Protein AF-A0A934HQI1-F1 (afdb_monomer)

Mean predicted aligned error: 10.55 Å

Solvent-accessible surface area (backbone atoms only — not comparable to full-atom values): 3780 Å² total; per-residue (Å²): 120,75,69,59,56,57,54,52,54,53,52,54,57,60,60,61,77,66,71,86,62,75,87,73,75,65,48,76,48,74,48,77,48,76,46,98,86,75,49,76,47,76,36,39,35,43,32,42,69,58,88,97,47,74,50,77,51,72,94

Nearest PDB structures (foldseek):
  6pps-assembly1_B  TM=3.742E-01  e=8.322E-01  Brucella abortus 2308
  8w4j-assembly1_C  TM=6.117E-01  e=3.631E+00  Homo sapiens
  7xi4-assembly1_B  TM=3.909E-01  e=1.859E+00  Mus musculus
  3jd1-assembly1_A  TM=5.690E-01  e=5.802E+00  Bos taurus
  5ym6-assembly1_A  TM=3.230E-01  e=1.626E+00  Porcine coronavirus HKU15

Structure (mmCIF, N/CA/C/O backbone):
data_AF-A0A934HQI1-F1
#
_entry.id   AF-A0A934HQI1-F1
#
loop_
_atom_site.group_PDB
_atom_site.id
_atom_site.type_symbol
_atom_site.label_atom_id
_atom_site.label_alt_id
_atom_site.label_comp_id
_atom_site.label_asym_id
_atom_site.label_entity_id
_atom_site.label_seq_id
_atom_site.pdbx_PDB_ins_code
_atom_site.Cartn_x
_atom_site.Cartn_y
_atom_site.Cartn_z
_atom_site.occupancy
_atom_site.B_iso_or_equiv
_atom_site.auth_seq_id
_atom_site.auth_comp_id
_atom_site.auth_asym_id
_atom_site.auth_atom_id
_atom_site.pdbx_PDB_model_num
ATOM 1 N N . MET A 1 1 ? -27.911 -14.907 25.036 1.00 53.84 1 MET A N 1
ATOM 2 C CA . MET A 1 1 ? -28.167 -15.027 23.580 1.00 53.84 1 MET A CA 1
ATOM 3 C C . MET A 1 1 ? -28.828 -13.781 22.979 1.00 53.84 1 MET A C 1
ATOM 5 O O . MET A 1 1 ? -28.391 -13.341 21.933 1.00 53.84 1 MET A O 1
ATOM 9 N N . LYS A 1 2 ? -29.833 -13.170 23.630 1.00 58.62 2 LYS A N 1
ATOM 10 C CA . LYS A 1 2 ? -30.542 -11.972 23.120 1.00 58.62 2 LYS A CA 1
ATOM 11 C C . LYS A 1 2 ? -29.708 -10.675 23.171 1.00 58.62 2 LYS A C 1
ATOM 13 O O . LYS A 1 2 ? -29.802 -9.851 22.275 1.00 58.62 2 LYS A O 1
ATOM 18 N N . SER A 1 3 ? -28.854 -10.534 24.192 1.00 64.19 3 SER A N 1
ATOM 19 C CA . SER A 1 3 ? -27.997 -9.347 24.400 1.00 64.19 3 SER A CA 1
ATOM 20 C C . SER A 1 3 ? -26.911 -9.182 23.320 1.00 64.19 3 SER A C 1
ATOM 22 O O . SER A 1 3 ? -26.566 -8.073 22.928 1.00 64.19 3 SER A O 1
ATOM 24 N N . SER A 1 4 ? -26.425 -10.297 22.765 1.00 70.94 4 SER A N 1
ATOM 25 C CA . SER A 1 4 ? -25.347 -10.327 21.768 1.00 70.94 4 SER A CA 1
ATOM 26 C C . SER A 1 4 ? -25.745 -9.681 20.436 1.00 70.94 4 SER A C 1
ATOM 28 O O . SER A 1 4 ? -24.920 -9.033 19.798 1.00 70.94 4 SER A O 1
ATOM 30 N N . ILE A 1 5 ? -27.015 -9.828 20.033 1.00 80.56 5 ILE A N 1
ATOM 31 C CA . ILE A 1 5 ? -27.544 -9.260 18.782 1.00 80.56 5 ILE A CA 1
ATOM 32 C C . ILE A 1 5 ? -27.529 -7.725 18.826 1.00 80.56 5 ILE A C 1
ATOM 34 O O . ILE A 1 5 ? -27.158 -7.092 17.842 1.00 80.56 5 ILE A O 1
ATOM 38 N N . GLY A 1 6 ? -27.888 -7.126 19.968 1.00 81.69 6 GLY A N 1
ATOM 39 C CA . GLY A 1 6 ? -27.942 -5.668 20.109 1.00 81.69 6 GLY A CA 1
ATOM 40 C C . GLY A 1 6 ? -26.564 -5.016 19.994 1.00 81.69 6 GLY A C 1
ATOM 41 O O . GLY A 1 6 ? -26.424 -3.972 19.364 1.00 81.69 6 GLY A O 1
ATOM 42 N N . LEU A 1 7 ? -25.535 -5.675 20.535 1.00 84.44 7 LEU A N 1
ATOM 43 C CA . LEU A 1 7 ? -24.150 -5.206 20.463 1.00 84.44 7 LEU A CA 1
ATOM 44 C C . LEU A 1 7 ? -23.60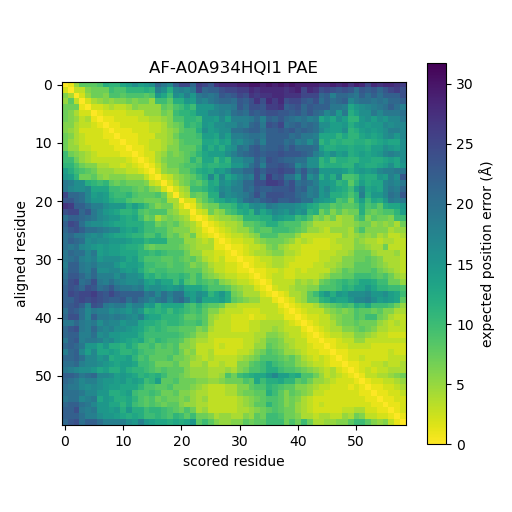3 -5.229 19.026 1.00 84.44 7 LEU A C 1
ATOM 46 O O . LEU A 1 7 ? -22.946 -4.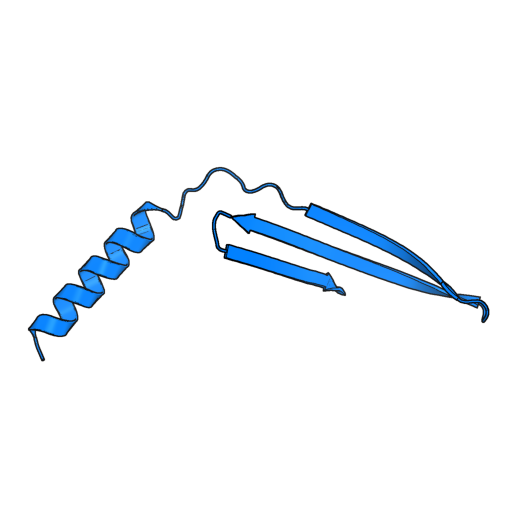283 18.601 1.00 84.44 7 LEU A O 1
ATOM 50 N N . LEU A 1 8 ? -23.909 -6.287 18.267 1.00 83.75 8 LEU A N 1
ATOM 51 C CA . LEU A 1 8 ? -23.529 -6.402 16.856 1.00 83.75 8 LEU A CA 1
AT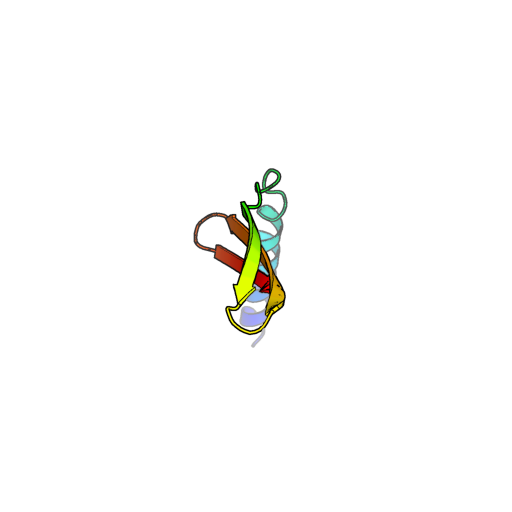OM 52 C C . LEU A 1 8 ? -24.176 -5.296 16.014 1.00 83.75 8 LEU A C 1
ATOM 54 O O . LEU A 1 8 ? -23.482 -4.61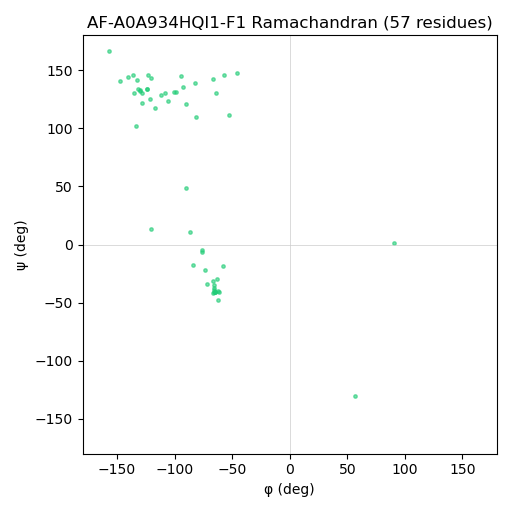1 15.270 1.00 83.75 8 LEU A O 1
ATOM 58 N N . PHE A 1 9 ? -25.480 -5.063 16.178 1.00 84.56 9 PHE A N 1
ATOM 59 C CA . PHE A 1 9 ? -26.182 -3.996 15.458 1.00 84.56 9 PHE A CA 1
ATOM 60 C C . PHE A 1 9 ? -25.627 -2.602 15.777 1.00 84.56 9 PHE A C 1
ATOM 62 O O . PHE A 1 9 ? -25.442 -1.797 14.866 1.00 84.56 9 PHE A O 1
ATOM 69 N N . ALA A 1 10 ? -25.305 -2.327 17.043 1.00 83.62 10 ALA A N 1
ATOM 70 C CA . ALA A 1 10 ? -24.686 -1.064 17.437 1.00 83.62 10 ALA A CA 1
ATOM 71 C C . ALA A 1 10 ? -23.302 -0.864 16.786 1.00 83.62 10 ALA A C 1
ATOM 73 O O . ALA A 1 10 ? -22.996 0.231 16.318 1.00 83.62 10 ALA A O 1
ATOM 74 N N . ALA A 1 11 ? -22.489 -1.922 16.695 1.00 80.56 11 ALA A N 1
ATOM 75 C CA . ALA A 1 11 ? -21.182 -1.865 16.042 1.00 80.56 11 ALA A CA 1
ATOM 76 C C . ALA A 1 11 ? -21.287 -1.600 14.528 1.00 80.56 11 ALA A C 1
ATOM 78 O O . ALA A 1 11 ? -20.502 -0.820 13.988 1.00 80.56 11 ALA A O 1
ATOM 79 N N . LE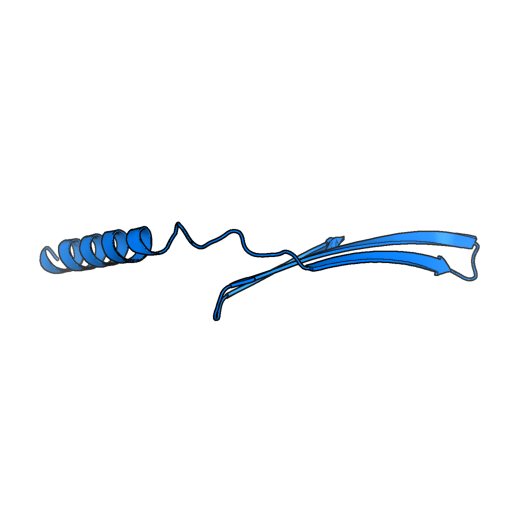U A 1 12 ? -22.275 -2.196 13.849 1.00 81.06 12 LEU A N 1
ATOM 80 C CA . LEU A 1 12 ? -22.511 -1.974 12.416 1.00 81.06 12 LEU A CA 1
ATOM 81 C C . LEU A 1 12 ? -22.931 -0.525 12.116 1.00 81.06 12 LEU A C 1
ATOM 83 O O . LEU A 1 12 ? -22.453 0.063 11.148 1.00 81.06 12 LEU A O 1
ATOM 87 N N . LEU A 1 13 ? -23.785 0.069 12.956 1.00 80.00 13 LEU A N 1
ATOM 88 C CA . LEU A 1 13 ? -24.210 1.464 12.798 1.00 80.00 13 LEU A CA 1
ATOM 89 C C . LEU A 1 13 ? -23.042 2.444 12.992 1.00 80.00 13 LEU A C 1
ATOM 91 O O . LEU A 1 13 ? -22.894 3.379 12.208 1.00 80.00 13 LEU A O 1
ATOM 95 N N . LEU A 1 14 ? -22.165 2.205 13.972 1.00 75.12 14 LEU A N 1
ATOM 96 C CA . LEU A 1 14 ? -20.960 3.022 14.167 1.00 75.12 14 LEU A CA 1
ATOM 97 C C . LEU A 1 14 ? -19.975 2.895 12.998 1.00 75.12 14 LEU A C 1
ATOM 99 O O . LEU A 1 14 ? -19.422 3.903 12.562 1.00 75.12 14 LEU A O 1
ATOM 103 N N . ALA A 1 15 ? -19.789 1.686 12.460 1.00 71.38 15 ALA A N 1
ATOM 104 C CA . ALA A 1 15 ? -18.924 1.461 11.302 1.00 71.38 15 ALA A CA 1
ATOM 105 C C . ALA A 1 15 ? -19.429 2.187 10.041 1.00 71.38 15 ALA A C 1
ATOM 107 O O . ALA A 1 15 ? -18.623 2.612 9.218 1.00 71.38 15 ALA A O 1
ATOM 108 N N . SER A 1 16 ? -20.747 2.379 9.909 1.00 67.56 16 SER A N 1
ATOM 109 C CA . SER A 1 16 ? -21.343 3.101 8.778 1.00 67.56 16 SER A CA 1
ATOM 110 C C . SER A 1 16 ? -21.139 4.622 8.824 1.00 67.56 16 SER A C 1
ATOM 112 O O . SER A 1 16 ? -21.158 5.266 7.784 1.00 67.56 16 SER A O 1
ATOM 114 N N . CYS A 1 17 ? -20.881 5.206 9.999 1.00 69.38 17 CYS A N 1
ATOM 115 C CA . CYS A 1 17 ? -20.726 6.658 10.166 1.00 69.38 17 CYS A CA 1
ATOM 116 C C . CYS A 1 17 ? -19.358 7.195 9.674 1.00 69.38 17 CYS A C 1
ATOM 118 O O . CYS A 1 17 ? -19.141 8.400 9.642 1.00 69.38 17 CYS A O 1
ATOM 120 N N . GLY A 1 18 ? -18.422 6.316 9.290 1.00 62.81 18 GLY A N 1
ATOM 121 C CA . GLY A 1 18 ? -17.061 6.683 8.867 1.00 62.81 18 GLY A CA 1
ATOM 122 C C . GLY A 1 18 ? -16.683 6.259 7.446 1.00 62.81 18 GLY A C 1
ATOM 123 O O . GLY A 1 18 ? -15.496 6.260 7.125 1.00 62.81 18 GLY A O 1
ATOM 124 N N . VAL A 1 19 ? -17.652 5.847 6.617 1.00 63.09 19 VAL A N 1
ATOM 125 C CA . VAL A 1 19 ? -17.388 5.366 5.243 1.00 63.09 19 VAL A CA 1
ATOM 126 C C . VAL A 1 19 ? -17.281 6.493 4.211 1.00 63.09 19 VAL A C 1
ATOM 128 O O . VAL A 1 19 ? -16.691 6.280 3.157 1.00 63.09 19 VAL A O 1
ATOM 131 N N . ASP A 1 20 ? -17.778 7.690 4.533 1.00 66.31 20 ASP A N 1
ATOM 132 C CA . ASP A 1 20 ? -17.706 8.892 3.687 1.00 66.31 20 ASP A CA 1
ATOM 133 C C . ASP A 1 20 ? -16.430 9.709 3.965 1.00 66.31 20 ASP A C 1
ATOM 135 O O . ASP A 1 20 ? -16.466 10.914 4.209 1.00 66.31 20 ASP A O 1
ATOM 139 N N . GLY A 1 21 ? -15.274 9.043 3.984 1.00 63.81 21 GLY A N 1
ATOM 140 C CA . GLY A 1 21 ? -13.991 9.747 4.007 1.00 63.81 21 GLY A CA 1
ATOM 141 C C . GLY A 1 21 ? -13.765 10.515 2.701 1.00 63.81 21 GLY A C 1
ATOM 142 O O . GLY A 1 21 ? -14.104 10.014 1.627 1.00 63.81 21 GLY A O 1
ATOM 143 N N . ASP A 1 22 ? -13.169 11.711 2.784 1.00 69.06 22 ASP A N 1
ATOM 144 C CA . ASP A 1 22 ? -12.682 12.456 1.617 1.00 69.06 22 ASP A CA 1
ATOM 145 C C . ASP A 1 22 ? -11.893 11.540 0.661 1.00 69.06 22 ASP A C 1
ATOM 147 O O . ASP A 1 22 ? -11.211 10.615 1.116 1.00 69.06 22 ASP A O 1
ATOM 151 N N . PRO A 1 23 ? -11.942 11.781 -0.662 1.00 68.50 23 PRO A N 1
ATOM 152 C CA . PRO A 1 23 ? -11.294 10.920 -1.644 1.00 68.50 23 PRO A CA 1
ATOM 153 C C . PRO A 1 23 ? -9.807 10.703 -1.318 1.00 68.50 23 PRO A C 1
ATOM 155 O O . PRO A 1 23 ? -8.979 11.612 -1.428 1.00 68.50 23 PRO A O 1
ATOM 158 N N . VAL A 1 24 ? -9.472 9.468 -0.931 1.00 76.38 24 VAL A N 1
ATOM 159 C CA . VAL A 1 24 ? -8.102 9.039 -0.627 1.00 76.38 24 VAL A CA 1
ATOM 160 C C . VAL A 1 24 ? -7.276 9.125 -1.896 1.00 76.38 24 VAL A C 1
ATOM 162 O O . VAL A 1 24 ? -7.678 8.623 -2.944 1.00 76.38 24 VAL A O 1
ATOM 165 N N . ARG A 1 25 ? -6.110 9.766 -1.815 1.00 83.62 25 ARG A N 1
ATOM 166 C CA . ARG A 1 25 ? -5.214 9.914 -2.963 1.00 83.62 25 ARG A CA 1
ATOM 167 C C . ARG A 1 25 ? -4.392 8.637 -3.149 1.00 83.62 25 ARG A C 1
ATOM 169 O O . ARG A 1 25 ? -3.493 8.401 -2.339 1.00 83.62 25 ARG A O 1
ATOM 176 N N . PRO A 1 26 ? -4.641 7.833 -4.200 1.00 82.00 26 PRO A N 1
ATOM 177 C CA . PRO A 1 26 ? -3.762 6.721 -4.524 1.00 82.00 26 PRO A CA 1
ATOM 178 C C . PRO A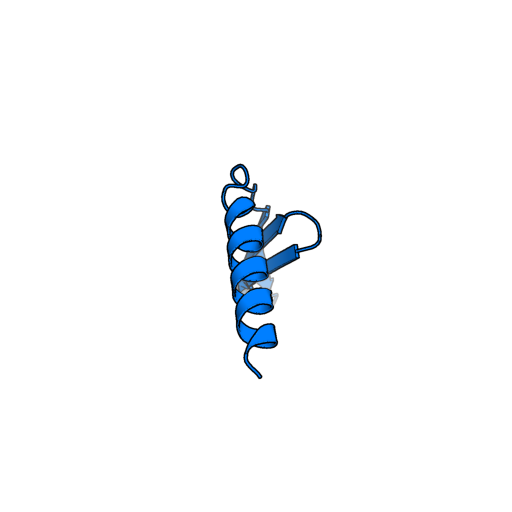 1 26 ? -2.334 7.156 -4.757 1.00 82.00 26 PRO A C 1
ATOM 180 O O . PRO A 1 26 ? -2.070 8.172 -5.398 1.00 82.00 26 PRO A O 1
ATOM 183 N N . THR A 1 27 ? -1.418 6.282 -4.363 1.00 87.12 27 THR A N 1
ATOM 184 C CA . THR A 1 27 ? -0.096 6.218 -4.972 1.00 87.12 27 THR A CA 1
ATOM 185 C C . THR A 1 27 ? -0.153 5.238 -6.135 1.00 87.12 27 THR A C 1
ATOM 187 O O . THR A 1 27 ? -0.474 4.066 -5.951 1.00 87.12 27 THR A O 1
ATOM 190 N N . MET A 1 28 ? 0.167 5.709 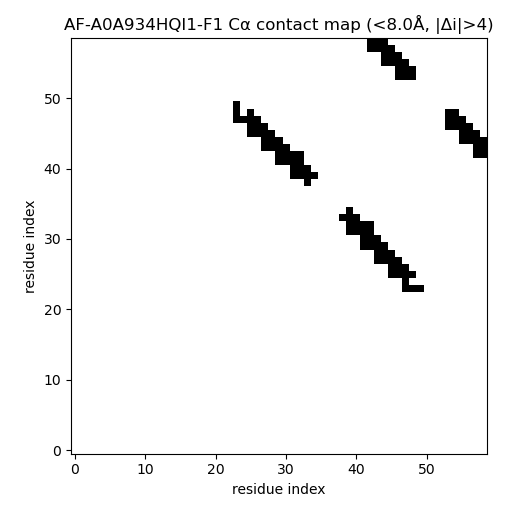-7.335 1.00 88.44 28 MET A N 1
ATOM 191 C CA . MET A 1 28 ? 0.346 4.866 -8.512 1.00 88.44 28 MET A CA 1
ATOM 192 C C . MET A 1 28 ? 1.830 4.827 -8.853 1.00 88.44 28 MET A C 1
ATOM 194 O O . MET A 1 28 ? 2.475 5.868 -8.955 1.00 88.44 28 MET A O 1
ATOM 198 N N . SER A 1 29 ? 2.363 3.627 -9.042 1.00 86.44 29 SER A N 1
ATOM 199 C CA . SER A 1 29 ? 3.724 3.417 -9.515 1.00 86.44 29 SER A CA 1
ATOM 200 C C . SER A 1 29 ? 3.682 2.472 -10.708 1.00 86.44 29 SER A C 1
ATOM 202 O O . SER A 1 29 ? 3.024 1.435 -10.682 1.00 86.44 29 SER A O 1
ATOM 204 N N . ALA A 1 30 ? 4.353 2.868 -11.781 1.00 88.56 30 ALA A N 1
ATOM 205 C CA . ALA A 1 30 ? 4.495 2.087 -12.996 1.00 88.56 30 ALA A CA 1
ATOM 206 C C . ALA A 1 30 ? 5.970 2.093 -13.393 1.00 88.56 30 ALA A C 1
ATOM 208 O O . ALA A 1 30 ? 6.622 3.136 -13.377 1.00 88.56 30 ALA A O 1
ATOM 209 N N . GLY A 1 31 ? 6.495 0.921 -13.728 1.00 88.62 31 GLY A N 1
ATOM 210 C CA . GLY A 1 31 ? 7.882 0.721 -14.111 1.00 88.62 31 GLY A CA 1
ATOM 211 C C . GLY A 1 31 ? 7.981 -0.193 -15.322 1.00 88.62 31 GLY A C 1
ATOM 212 O O . GLY A 1 31 ? 7.189 -1.118 -15.489 1.00 88.62 31 GLY A O 1
ATOM 213 N N . LEU A 1 32 ? 8.971 0.068 -16.168 1.00 89.56 32 LEU A N 1
ATOM 214 C CA . LEU A 1 32 ? 9.303 -0.761 -17.319 1.00 89.56 32 LEU A CA 1
ATOM 215 C C . LEU A 1 32 ? 10.717 -1.295 -17.101 1.00 89.56 32 LEU A C 1
ATOM 217 O O . LEU A 1 32 ? 11.662 -0.519 -16.975 1.00 89.56 32 LEU A O 1
ATOM 221 N N . GLY A 1 33 ? 10.852 -2.613 -17.008 1.00 87.88 33 GLY A N 1
ATOM 222 C CA . GLY A 1 33 ? 12.134 -3.289 -16.885 1.00 87.88 33 GLY A CA 1
ATOM 223 C C . GLY A 1 33 ? 12.568 -3.851 -18.230 1.00 87.88 33 GLY A C 1
ATOM 224 O O . GLY A 1 33 ? 11.793 -4.527 -18.907 1.00 87.88 33 GLY A O 1
ATOM 225 N N . VAL A 1 34 ? 13.818 -3.588 -18.606 1.00 89.38 34 VAL A N 1
ATOM 226 C CA . VAL A 1 34 ? 14.468 -4.206 -19.766 1.00 89.38 34 VAL A CA 1
ATOM 227 C C . VAL A 1 34 ? 15.479 -5.233 -19.268 1.00 89.38 34 VAL A C 1
ATOM 229 O O . VAL A 1 34 ? 16.348 -4.927 -18.453 1.00 89.38 34 VAL A O 1
ATOM 232 N N . SER A 1 35 ? 15.346 -6.478 -19.711 1.00 85.00 35 SER A N 1
ATOM 233 C CA . SER A 1 35 ? 16.261 -7.561 -19.353 1.00 85.00 35 SER A CA 1
ATOM 234 C C . SER A 1 35 ? 17.345 -7.710 -20.414 1.00 85.00 35 SER A C 1
ATOM 236 O O . SER A 1 35 ? 17.081 -7.585 -21.607 1.00 85.00 35 SER A O 1
ATOM 238 N N . ALA A 1 36 ? 18.561 -8.057 -19.988 1.00 83.25 36 ALA A N 1
ATOM 239 C CA . ALA A 1 36 ? 19.723 -8.204 -20.871 1.00 83.25 36 ALA A CA 1
ATOM 240 C C . ALA A 1 36 ? 19.534 -9.237 -22.007 1.00 83.25 36 ALA A C 1
ATOM 242 O O . ALA A 1 36 ? 20.244 -9.185 -23.003 1.00 83.25 36 ALA A O 1
ATOM 243 N N . GLY A 1 37 ? 18.556 -10.145 -21.883 1.00 83.56 37 GLY A N 1
ATOM 244 C CA . GLY A 1 37 ? 18.149 -11.094 -22.928 1.00 83.56 37 GLY A CA 1
ATOM 245 C C . GLY A 1 37 ? 17.102 -10.573 -23.926 1.00 83.56 37 GLY A C 1
ATOM 246 O O . GLY A 1 37 ? 16.535 -11.373 -24.660 1.00 83.56 37 GLY A O 1
ATOM 247 N N . GLY A 1 38 ? 16.798 -9.269 -23.937 1.00 83.19 38 GLY A N 1
ATOM 248 C CA . GLY A 1 38 ? 15.895 -8.630 -24.908 1.00 83.19 38 GLY A CA 1
ATOM 249 C C . GLY A 1 38 ? 14.413 -8.574 -24.513 1.00 83.19 38 GLY A C 1
ATOM 250 O O . GLY A 1 38 ? 13.597 -8.066 -25.277 1.00 83.19 38 GLY A O 1
ATOM 251 N N . GLY A 1 39 ? 14.046 -9.066 -23.326 1.00 83.25 39 GLY A N 1
ATOM 252 C CA . GLY A 1 39 ? 12.674 -8.991 -22.816 1.00 83.25 39 GLY A CA 1
ATOM 253 C C . GLY A 1 39 ? 12.353 -7.638 -22.177 1.00 83.25 39 GLY A C 1
ATOM 254 O O . GLY A 1 39 ? 13.163 -7.109 -21.416 1.00 83.25 39 GLY A O 1
ATOM 255 N N . VAL A 1 40 ? 11.152 -7.110 -22.433 1.00 87.81 40 VAL A N 1
ATOM 256 C CA . VAL A 1 40 ? 10.596 -5.940 -21.735 1.00 87.81 40 VAL A CA 1
ATOM 257 C C . VAL A 1 40 ? 9.418 -6.398 -20.886 1.00 87.81 40 VAL A C 1
ATOM 259 O O . VAL A 1 40 ? 8.516 -7.062 -21.391 1.00 87.81 40 VAL A O 1
ATOM 262 N N . HIS A 1 41 ? 9.412 -6.046 -19.605 1.00 87.94 41 HIS A N 1
ATOM 263 C CA . HIS A 1 41 ? 8.294 -6.316 -18.709 1.00 87.94 41 HIS A CA 1
ATOM 264 C C . HIS A 1 41 ? 7.807 -5.019 -18.074 1.00 87.94 41 HIS A C 1
ATOM 266 O O . HIS A 1 41 ? 8.593 -4.205 -17.591 1.00 87.94 41 HIS A O 1
ATOM 272 N N . ALA A 1 42 ? 6.493 -4.831 -18.076 1.00 88.56 42 ALA A N 1
ATOM 273 C CA . ALA A 1 42 ? 5.857 -3.754 -17.344 1.00 88.56 42 ALA A CA 1
ATOM 274 C C . ALA A 1 42 ? 5.462 -4.262 -15.959 1.00 88.56 42 ALA A C 1
ATOM 276 O O . ALA A 1 42 ? 4.920 -5.358 -15.827 1.00 88.56 42 ALA A O 1
ATOM 277 N N . ARG A 1 43 ? 5.729 -3.456 -14.937 1.00 87.50 43 ARG A N 1
ATOM 278 C CA . ARG A 1 43 ? 5.210 -3.651 -13.587 1.00 87.50 43 ARG A CA 1
ATOM 279 C C . ARG A 1 43 ? 4.407 -2.429 -13.202 1.00 87.50 43 ARG A C 1
ATOM 281 O O . ARG A 1 43 ? 4.771 -1.305 -13.546 1.00 87.50 43 ARG A O 1
ATOM 288 N N . GLY A 1 44 ? 3.322 -2.644 -12.483 1.00 89.75 44 GLY A N 1
ATOM 289 C CA . GLY A 1 44 ? 2.467 -1.560 -12.033 1.00 89.75 44 GLY A CA 1
ATOM 290 C C . GLY A 1 44 ? 1.846 -1.898 -10.698 1.00 89.75 44 GLY A C 1
ATOM 291 O O . GLY A 1 44 ? 1.461 -3.040 -10.459 1.00 89.75 44 GLY A O 1
ATOM 292 N N . ASN A 1 45 ? 1.750 -0.910 -9.821 1.00 88.69 45 ASN A N 1
ATOM 293 C CA . ASN A 1 45 ? 1.092 -1.038 -8.538 1.00 88.69 45 ASN A CA 1
ATOM 294 C C . ASN A 1 45 ? 0.295 0.222 -8.203 1.00 88.69 45 ASN A C 1
ATOM 296 O O . ASN A 1 45 ? 0.699 1.348 -8.494 1.00 88.69 45 ASN A O 1
ATOM 300 N N . VAL A 1 46 ? -0.843 0.006 -7.556 1.00 90.94 46 VAL A N 1
ATOM 301 C CA . VAL A 1 46 ? -1.695 1.042 -6.987 1.00 90.94 46 VAL A CA 1
ATOM 302 C C . VAL A 1 46 ? -1.812 0.762 -5.495 1.00 90.94 46 VAL A C 1
ATOM 304 O O . VAL A 1 46 ? -2.147 -0.349 -5.083 1.00 90.94 46 VAL A O 1
ATOM 307 N N . GLY A 1 47 ? -1.484 1.761 -4.685 1.00 89.12 47 GLY A N 1
ATOM 308 C CA . GLY A 1 47 ? -1.552 1.716 -3.232 1.00 89.12 47 GLY A CA 1
ATOM 309 C C . GLY A 1 47 ? -2.434 2.830 -2.690 1.00 89.12 47 GLY A C 1
ATOM 310 O O . GLY A 1 47 ? -2.462 3.928 -3.242 1.00 89.12 47 GLY A O 1
ATOM 311 N N .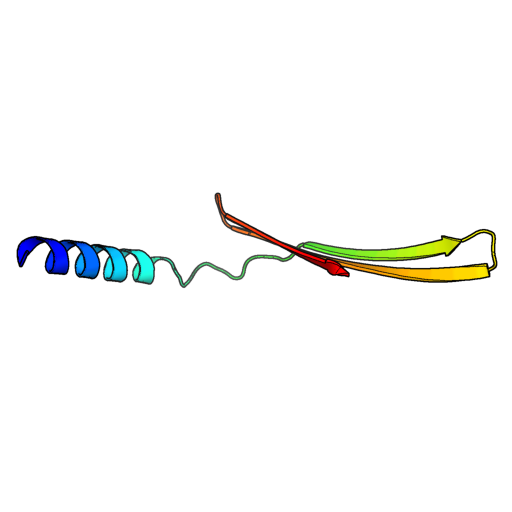 MET A 1 48 ? -3.139 2.553 -1.603 1.00 89.31 48 MET A N 1
ATOM 312 C CA . MET A 1 48 ? -3.960 3.516 -0.875 1.00 89.31 48 MET A CA 1
ATOM 313 C C . MET A 1 48 ? -3.657 3.394 0.613 1.00 89.31 48 MET A C 1
ATOM 315 O O . MET A 1 48 ? -3.517 2.284 1.133 1.00 89.31 48 MET A O 1
ATOM 319 N N . HIS A 1 49 ? -3.615 4.530 1.301 1.00 85.50 49 HIS A N 1
ATOM 320 C CA . HIS A 1 49 ? -3.439 4.594 2.746 1.00 85.50 49 HIS A CA 1
ATOM 321 C C . HIS A 1 49 ? -4.534 5.454 3.350 1.00 85.50 49 HIS A C 1
ATOM 323 O O . HIS A 1 49 ? -4.655 6.624 2.996 1.00 85.50 49 HIS A O 1
ATOM 329 N N . GLN A 1 50 ? -5.305 4.878 4.269 1.00 81.31 50 GLN A N 1
ATOM 330 C CA . GLN A 1 50 ? -6.333 5.594 5.010 1.00 81.31 50 GLN A CA 1
ATOM 331 C C . GLN A 1 50 ? -6.231 5.247 6.497 1.00 81.31 50 GLN A C 1
ATOM 333 O O . GLN A 1 50 ? -6.659 4.181 6.943 1.00 81.31 50 GLN A O 1
ATOM 338 N N . GLY A 1 51 ? -5.638 6.154 7.280 1.00 77.00 51 GLY A N 1
ATOM 339 C CA . GLY A 1 51 ? -5.371 5.914 8.700 1.00 77.00 51 GLY A CA 1
ATOM 340 C C . GLY A 1 51 ? -4.517 4.648 8.913 1.00 77.00 51 GLY A C 1
ATOM 341 O O . GLY A 1 51 ? -3.490 4.505 8.250 1.00 77.00 51 GLY A O 1
ATOM 342 N N . PRO A 1 52 ? -4.903 3.716 9.808 1.00 80.69 52 PRO A N 1
ATOM 343 C CA . PRO A 1 52 ? -4.149 2.483 10.056 1.00 80.69 52 PRO A CA 1
ATOM 344 C C . PRO A 1 52 ? -4.326 1.413 8.962 1.00 80.69 52 PRO A C 1
ATOM 346 O O . PRO A 1 52 ? -3.694 0.360 9.033 1.00 80.69 52 PRO A O 1
ATOM 349 N N . VAL A 1 53 ? -5.189 1.643 7.967 1.00 82.19 53 VAL A N 1
ATOM 350 C CA . VAL A 1 53 ? -5.485 0.680 6.901 1.00 82.19 53 VAL A CA 1
ATOM 351 C C . VAL A 1 53 ? -4.690 1.032 5.646 1.00 82.19 53 VAL A C 1
ATOM 353 O O . VAL A 1 53 ? -4.682 2.175 5.191 1.00 82.19 53 VAL A O 1
ATOM 356 N N . SER A 1 54 ? -4.030 0.029 5.069 1.00 86.31 54 SER A N 1
ATOM 357 C CA . SER A 1 54 ? -3.259 0.150 3.829 1.00 86.31 54 SER A CA 1
ATOM 358 C C . SER A 1 54 ? -3.667 -0.953 2.859 1.00 86.31 54 SER A C 1
ATOM 360 O O . SER A 1 54 ? -3.730 -2.117 3.250 1.00 86.31 54 SER A O 1
ATOM 362 N N . LEU A 1 55 ? -3.932 -0.595 1.603 1.00 88.06 55 LEU A N 1
ATOM 363 C CA . LEU A 1 55 ? -4.277 -1.537 0.537 1.00 88.06 55 LEU A CA 1
ATOM 364 C C . LEU A 1 55 ? -3.312 -1.367 -0.629 1.00 88.06 55 LEU A C 1
ATOM 366 O O . LEU A 1 55 ? -3.058 -0.246 -1.064 1.00 88.06 55 LEU A O 1
ATOM 370 N N . TYR A 1 56 ? -2.809 -2.482 -1.151 1.00 90.50 56 TYR A N 1
ATOM 371 C CA . TYR A 1 56 ? -1.889 -2.506 -2.283 1.00 90.50 56 TYR A CA 1
ATOM 372 C C . TYR A 1 56 ? -2.301 -3.581 -3.280 1.00 90.50 56 TYR A C 1
ATOM 374 O O . TYR A 1 56 ? -2.512 -4.733 -2.906 1.00 90.50 56 TYR A O 1
ATOM 382 N N . VAL A 1 57 ? -2.378 -3.203 -4.553 1.00 89.56 57 VAL A N 1
ATOM 383 C CA . VAL A 1 57 ? -2.668 -4.101 -5.674 1.00 89.56 57 VAL A CA 1
ATOM 384 C C . VAL A 1 57 ? -1.613 -3.873 -6.750 1.00 89.56 57 VAL A C 1
ATOM 386 O O . VAL A 1 57 ? -1.317 -2.727 -7.083 1.00 89.56 57 VAL A O 1
ATOM 389 N N . GLY A 1 58 ? -1.031 -4.937 -7.302 1.00 88.19 58 GLY A N 1
ATOM 390 C CA . GLY A 1 58 ? -0.033 -4.818 -8.363 1.00 88.19 58 GLY A CA 1
ATOM 391 C C . GLY A 1 58 ? 0.107 -6.067 -9.226 1.00 88.19 58 GLY A C 1
ATOM 392 O O . GLY A 1 58 ? -0.398 -7.131 -8.867 1.00 88.19 58 GLY A O 1
ATOM 393 N N . LEU A 1 59 ? 0.794 -5.892 -10.358 1.00 76.75 59 LEU A N 1
ATOM 394 C CA . LEU A 1 59 ? 1.162 -6.908 -11.350 1.00 76.75 59 LEU A CA 1
ATOM 395 C C . LEU A 1 59 ? 2.698 -6.988 -11.447 1.00 76.75 59 LEU A C 1
ATOM 397 O O . LEU A 1 59 ? 3.345 -5.917 -11.551 1.00 76.75 59 LEU A O 1
#

Organism: NCBI:txid2795731

Secondary structure (DSSP, 8-state):
-HHHHHHHHHHHHHHHTTS-------EEEEEEEE-TTS-EEEEEEEEEEETTEEEEEE-

Sequence (59 aa):
MKSSIGLLFAALLLASCGVDGDPVRPTMSAGLGVSAGGGVHARGNVGMHQGPVSLYVGL

Foldseek 3Di:
DVVVVVVVVVVVVVVVVPPPDDDFDKDKDKDWDADPVGDIDIKIKIWTDDPPDIDIDID

pLDDT: mean 80.62, std 9.18, range [53.84, 90.94]

Radius of gyration: 20.77 Å; Cα contacts (8 Å, |Δi|>4): 57; chains: 1; bounding box: 50×28×49 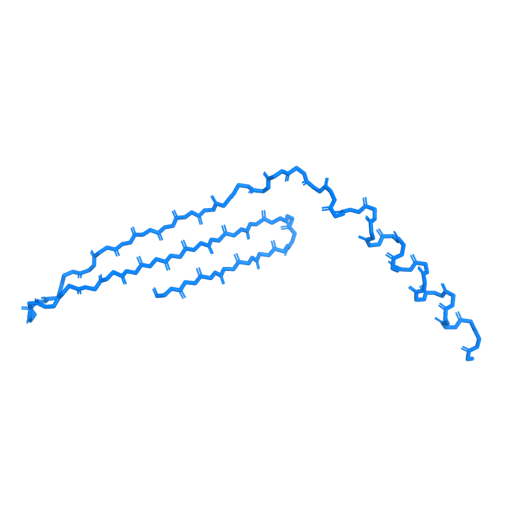Å